Protein AF-A0A5C6SA38-F1 (afdb_monomer)

Sequence (65 aa):
MPVPATEARNLGWATVRVAGQTSAQGPVLRRFRDGRVTIDTGDRQITGHPIGGSAPRGWWAGLMN

Organism: NCBI:txid2599412

Radius of gyration: 13.93 Å; Cα contacts (8 Å, |Δi|>4): 101; chains: 1; bounding box: 54×21×28 Å

Secondary structure (DSSP, 8-state):
-PPP--------EEEEEEETTEEEEEEEEEE-TTS-EEEE-SS-EEEEPBSS----TTSGGGS--

Mean predicted aligned error: 11.29 Å

Structure (mmCIF, N/CA/C/O backbone):
data_AF-A0A5C6SA38-F1
#
_entry.id   AF-A0A5C6SA38-F1
#
loop_
_atom_site.group_PDB
_atom_site.id
_atom_site.type_symbol
_atom_site.label_atom_id
_atom_site.label_alt_id
_atom_site.label_comp_id
_atom_site.label_asym_id
_atom_site.label_entity_id
_atom_site.label_seq_id
_atom_site.pdbx_PDB_ins_code
_atom_site.Cartn_x
_atom_site.Cartn_y
_atom_site.Cartn_z
_atom_site.occupancy
_atom_site.B_iso_or_equiv
_atom_site.auth_seq_id
_atom_site.auth_comp_id
_atom_site.auth_asym_id
_atom_site.auth_atom_id
_atom_site.pdbx_PDB_model_num
ATOM 1 N N . MET A 1 1 ? -23.298 -5.766 -6.684 1.00 42.53 1 MET A N 1
ATOM 2 C CA . MET A 1 1 ? -22.081 -6.554 -6.968 1.00 42.53 1 MET A CA 1
ATOM 3 C C . MET A 1 1 ? -20.886 -5.694 -6.593 1.00 42.53 1 MET A C 1
ATOM 5 O O . MET A 1 1 ? -20.874 -4.552 -7.042 1.00 42.53 1 MET A O 1
ATOM 9 N N . PRO A 1 2 ? -19.948 -6.146 -5.744 1.00 49.34 2 PRO A N 1
ATOM 10 C CA . PRO A 1 2 ? -18.689 -5.429 -5.594 1.00 49.34 2 PRO A CA 1
ATOM 11 C C . PRO A 1 2 ? -17.999 -5.463 -6.958 1.00 49.34 2 PRO A C 1
ATOM 13 O O . PRO A 1 2 ? -17.925 -6.520 -7.585 1.00 49.34 2 PRO A O 1
ATOM 16 N N . 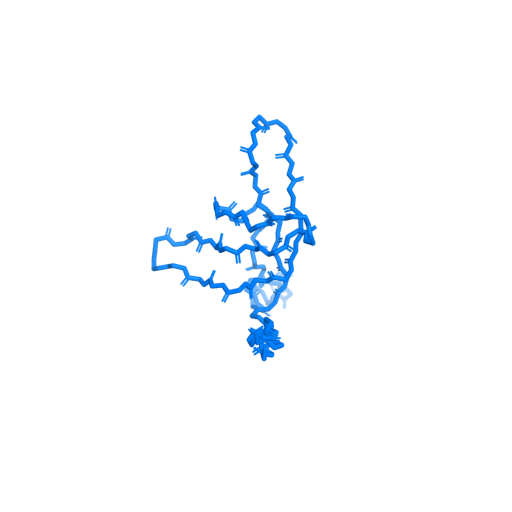VAL A 1 3 ? -17.594 -4.301 -7.466 1.00 57.03 3 VAL A N 1
ATOM 17 C CA . VAL A 1 3 ? -16.798 -4.234 -8.693 1.00 57.03 3 VAL A CA 1
ATOM 18 C C . VAL A 1 3 ? -15.608 -5.186 -8.529 1.00 57.03 3 VAL A C 1
ATOM 20 O O . VAL A 1 3 ? -14.992 -5.172 -7.457 1.00 57.03 3 VAL A O 1
ATOM 23 N N . PRO A 1 4 ? -15.283 -6.041 -9.521 1.00 50.69 4 PRO A N 1
ATOM 24 C CA . PRO A 1 4 ? -14.000 -6.725 -9.482 1.00 50.69 4 PRO A CA 1
ATOM 25 C C . PRO A 1 4 ? -12.958 -5.623 -9.318 1.00 50.69 4 PRO A C 1
ATOM 27 O O . PRO A 1 4 ? -13.096 -4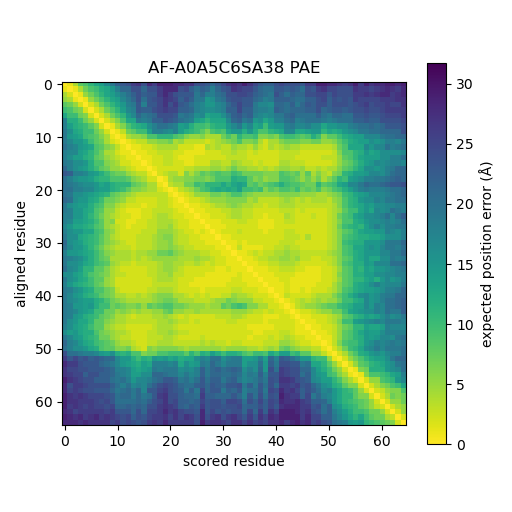.562 -9.933 1.00 50.69 4 PRO A O 1
ATOM 30 N N . ALA A 1 5 ? -11.974 -5.818 -8.443 1.00 55.47 5 ALA A N 1
ATOM 31 C CA . ALA A 1 5 ? -10.809 -4.954 -8.392 1.00 55.47 5 ALA A CA 1
ATOM 32 C C . ALA A 1 5 ? -10.095 -5.109 -9.741 1.00 55.47 5 ALA A C 1
ATOM 34 O O . ALA A 1 5 ? -9.166 -5.900 -9.870 1.00 55.47 5 ALA A O 1
ATOM 35 N N . THR A 1 6 ? -10.627 -4.435 -10.768 1.00 46.41 6 THR A N 1
ATOM 36 C CA . THR A 1 6 ? -10.053 -4.235 -12.087 1.00 46.41 6 THR A CA 1
ATOM 37 C C . THR A 1 6 ? -8.619 -3.907 -11.816 1.00 46.41 6 THR A C 1
ATOM 39 O O . THR A 1 6 ? -8.374 -2.847 -11.242 1.00 46.41 6 THR A O 1
ATOM 42 N N . GLU A 1 7 ? -7.744 -4.862 -12.133 1.00 51.00 7 GLU A N 1
ATOM 43 C CA . GLU A 1 7 ? -6.317 -4.694 -12.346 1.00 51.00 7 GLU A CA 1
ATOM 44 C C . GLU A 1 7 ? -5.829 -3.375 -11.760 1.00 51.00 7 GLU A C 1
ATOM 46 O O . GLU A 1 7 ? -5.601 -2.407 -12.492 1.00 51.00 7 GLU A O 1
ATOM 51 N N . ALA A 1 8 ? -5.781 -3.274 -10.426 1.00 51.94 8 ALA A N 1
ATOM 52 C CA . ALA A 1 8 ? -5.175 -2.121 -9.791 1.00 51.94 8 ALA A CA 1
ATOM 53 C C . ALA A 1 8 ? -3.729 -2.209 -10.248 1.00 51.94 8 ALA A C 1
ATOM 55 O O . ALA A 1 8 ? -3.006 -3.058 -9.731 1.00 51.94 8 ALA A O 1
ATOM 56 N N . ARG A 1 9 ? -3.413 -1.491 -11.343 1.00 55.84 9 ARG A N 1
ATOM 57 C CA . ARG A 1 9 ? -2.243 -1.697 -12.207 1.00 55.84 9 ARG A CA 1
ATOM 58 C C . ARG A 1 9 ? -1.108 -2.088 -11.302 1.00 55.84 9 ARG A C 1
ATOM 60 O O . ARG A 1 9 ? -0.706 -1.232 -10.534 1.00 55.84 9 ARG A O 1
ATOM 67 N N . ASN A 1 10 ? -0.701 -3.356 -11.284 1.00 60.12 10 ASN A N 1
ATOM 68 C CA . ASN A 1 10 ? 0.176 -3.834 -10.222 1.00 60.12 10 ASN A CA 1
ATOM 69 C C . ASN A 1 10 ? 1.471 -3.012 -10.301 1.00 60.12 10 ASN A C 1
ATOM 71 O O . ASN A 1 10 ? 2.305 -3.245 -11.176 1.00 60.12 10 ASN A O 1
ATOM 75 N N . LEU A 1 11 ? 1.609 -1.986 -9.447 1.00 71.75 11 LEU A N 1
ATOM 76 C CA . LEU A 1 11 ? 2.680 -0.984 -9.543 1.00 71.75 11 LEU A CA 1
ATOM 77 C C . LEU A 1 11 ? 3.994 -1.540 -8.963 1.00 71.75 11 LEU A C 1
ATOM 79 O O . LEU A 1 11 ? 4.906 -0.775 -8.617 1.00 71.75 11 LEU A O 1
ATOM 83 N N . GLY A 1 12 ? 4.073 -2.865 -8.830 1.00 79.81 12 GLY A N 1
ATOM 84 C CA . GLY A 1 12 ? 5.084 -3.618 -8.115 1.00 79.81 12 GLY A CA 1
ATOM 85 C C . GLY A 1 12 ? 4.609 -4.053 -6.731 1.00 79.81 12 GLY A C 1
ATOM 86 O O . GLY A 1 12 ? 3.500 -3.761 -6.291 1.00 79.81 12 GLY A O 1
ATOM 87 N N . TRP A 1 13 ? 5.501 -4.738 -6.031 1.00 80.81 13 TRP A N 1
ATOM 88 C CA . TRP A 1 13 ? 5.320 -5.133 -4.642 1.00 80.81 13 TRP A CA 1
ATOM 89 C C . TRP A 1 13 ? 6.054 -4.159 -3.732 1.00 80.81 13 TRP A C 1
ATOM 91 O O . TRP A 1 13 ? 7.134 -3.674 -4.080 1.00 80.81 13 TRP A O 1
ATOM 101 N N . ALA A 1 14 ? 5.481 -3.882 -2.567 1.00 84.81 14 ALA A N 1
ATOM 102 C CA . ALA A 1 14 ? 6.160 -3.122 -1.533 1.00 84.81 14 ALA A CA 1
ATOM 103 C C . ALA A 1 14 ? 5.900 -3.727 -0.160 1.00 84.81 14 ALA A C 1
ATOM 105 O O . ALA A 1 14 ? 4.840 -4.299 0.100 1.00 84.81 14 ALA A O 1
ATOM 106 N N . THR A 1 15 ? 6.874 -3.543 0.721 1.00 86.81 15 THR A N 1
ATOM 107 C CA . THR A 1 15 ? 6.756 -3.850 2.141 1.00 86.81 15 THR A CA 1
ATOM 108 C C . THR A 1 15 ? 6.631 -2.535 2.884 1.00 86.81 15 THR A C 1
ATOM 110 O O . THR A 1 15 ? 7.490 -1.675 2.747 1.00 86.81 15 THR A O 1
ATOM 113 N N . VAL A 1 16 ? 5.568 -2.345 3.651 1.00 85.19 16 VAL A N 1
ATOM 114 C CA . VAL A 1 16 ? 5.282 -1.125 4.409 1.00 85.19 16 VAL A CA 1
ATOM 115 C C . VAL A 1 16 ? 5.375 -1.429 5.901 1.00 85.19 16 VAL A C 1
ATOM 117 O O . VAL A 1 16 ? 4.870 -2.448 6.370 1.00 85.19 16 VAL A O 1
ATOM 120 N N . ARG A 1 17 ? 6.004 -0.538 6.676 1.00 83.56 17 ARG A N 1
ATOM 121 C CA . ARG A 1 17 ? 5.997 -0.631 8.145 1.00 83.56 17 ARG A CA 1
ATOM 122 C C . ARG A 1 17 ? 4.661 -0.134 8.692 1.00 83.56 17 ARG A C 1
ATOM 124 O O . ARG A 1 17 ? 4.256 0.981 8.375 1.00 83.56 17 ARG A O 1
ATOM 131 N N . VAL A 1 18 ? 4.003 -0.948 9.517 1.00 76.25 18 VAL A N 1
ATOM 132 C CA . VAL A 1 18 ? 2.648 -0.671 10.032 1.00 76.25 18 VAL A CA 1
ATOM 133 C C . VAL A 1 18 ? 2.686 -0.177 11.477 1.00 76.25 18 VAL A C 1
ATOM 135 O O . VAL A 1 18 ? 2.022 0.799 11.804 1.00 76.25 18 VAL A O 1
ATOM 138 N N . ALA A 1 19 ? 3.479 -0.824 12.337 1.00 72.50 19 ALA A N 1
ATOM 139 C CA . ALA A 1 19 ? 3.664 -0.430 13.735 1.00 72.50 19 ALA A CA 1
ATOM 140 C C . ALA A 1 19 ? 4.926 -1.081 14.322 1.00 72.50 19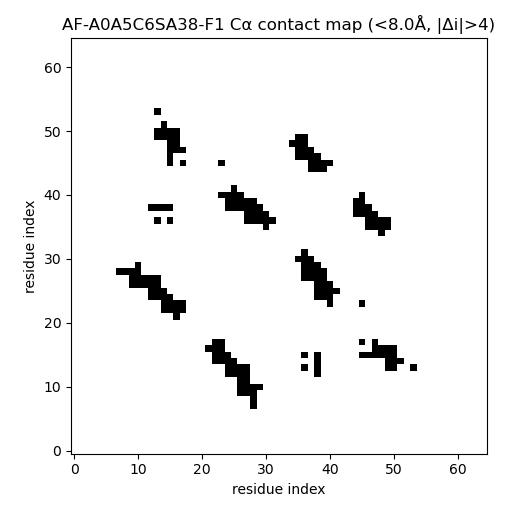 ALA A C 1
ATOM 142 O O . ALA A 1 19 ? 5.072 -2.303 14.266 1.00 72.50 19 ALA A O 1
ATOM 143 N N . GLY A 1 20 ? 5.829 -0.283 14.903 1.00 72.81 20 GLY A N 1
ATOM 144 C CA . GLY A 1 20 ? 7.060 -0.782 15.528 1.00 72.81 20 GLY A CA 1
ATOM 145 C C . GLY A 1 20 ? 7.897 -1.652 14.580 1.00 72.81 20 GLY A C 1
ATOM 146 O O . GLY A 1 20 ? 8.347 -1.181 13.534 1.00 72.81 20 GLY A O 1
ATOM 147 N N . GLN A 1 21 ? 8.080 -2.928 14.940 1.00 71.81 21 GLN A N 1
ATOM 148 C CA . GLN A 1 21 ? 8.792 -3.936 14.136 1.00 71.81 21 GLN A CA 1
ATOM 149 C C . GLN A 1 21 ? 7.895 -4.680 13.130 1.00 71.81 21 GLN A C 1
ATOM 151 O O . GLN A 1 21 ? 8.391 -5.482 12.342 1.00 71.81 21 GLN A O 1
ATOM 156 N N . THR A 1 22 ? 6.587 -4.410 13.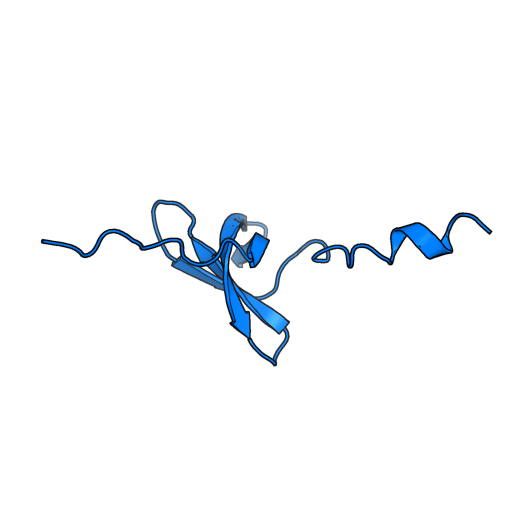118 1.00 78.56 22 THR A N 1
ATOM 157 C CA . THR A 1 22 ? 5.641 -5.088 12.227 1.00 78.56 22 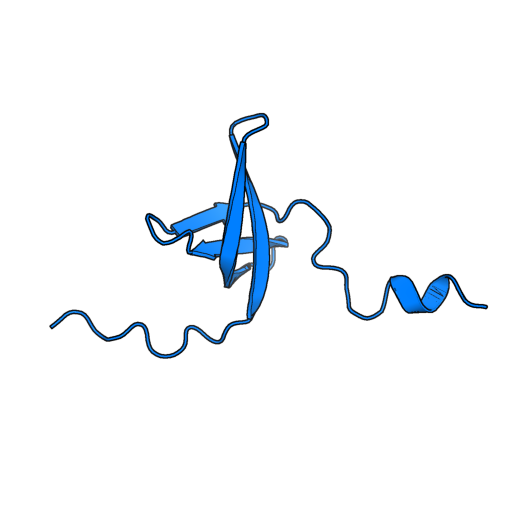THR A CA 1
ATOM 158 C C . THR A 1 22 ? 5.650 -4.449 10.847 1.00 78.56 22 THR A C 1
ATOM 160 O O . THR A 1 22 ? 5.472 -3.233 10.689 1.00 78.56 22 THR A O 1
ATOM 163 N N . SER A 1 23 ? 5.808 -5.295 9.836 1.00 85.50 23 SER A N 1
ATOM 164 C CA . SER A 1 23 ? 5.719 -4.923 8.432 1.00 85.50 23 SER A CA 1
ATOM 165 C C . SER A 1 23 ? 4.650 -5.742 7.731 1.00 85.50 23 SER A C 1
ATOM 167 O O . SER A 1 23 ? 4.336 -6.853 8.149 1.00 85.50 23 SER A O 1
ATOM 169 N N . ALA A 1 24 ? 4.076 -5.166 6.687 1.00 86.06 24 ALA A N 1
ATOM 170 C CA . ALA A 1 24 ? 3.130 -5.832 5.819 1.00 86.06 24 ALA A CA 1
ATOM 171 C C . ALA A 1 24 ? 3.617 -5.713 4.381 1.00 86.06 24 ALA A C 1
ATOM 173 O O . ALA A 1 24 ? 4.156 -4.677 3.998 1.00 86.06 24 ALA A O 1
ATOM 174 N N . GLN A 1 25 ? 3.429 -6.763 3.592 1.00 86.56 25 GLN A N 1
ATOM 175 C CA . GLN A 1 25 ? 3.827 -6.806 2.193 1.00 86.56 25 GLN A CA 1
ATOM 176 C C . GLN A 1 25 ? 2.600 -7.028 1.321 1.00 86.56 25 GLN A C 1
ATOM 178 O O . GLN A 1 25 ? 1.707 -7.790 1.685 1.00 86.56 25 GLN A O 1
ATOM 183 N N . GLY A 1 26 ? 2.572 -6.365 0.170 1.00 86.06 26 GLY A N 1
ATOM 184 C CA . GLY A 1 26 ? 1.457 -6.488 -0.752 1.00 86.06 26 GLY A CA 1
ATOM 185 C C . GLY A 1 26 ? 1.698 -5.821 -2.101 1.00 86.06 26 GLY A C 1
ATOM 186 O O . GLY A 1 26 ? 2.673 -5.070 -2.257 1.00 86.06 26 GLY A O 1
ATOM 187 N N . PRO A 1 27 ? 0.823 -6.079 -3.088 1.00 87.81 27 PRO A N 1
ATOM 188 C CA . PRO A 1 27 ? 0.803 -5.322 -4.329 1.00 87.81 27 PRO A CA 1
ATOM 189 C C . PRO A 1 27 ? 0.528 -3.843 -4.046 1.00 87.81 27 PRO A C 1
ATOM 191 O O . PRO A 1 27 ? -0.347 -3.487 -3.253 1.00 87.81 27 PRO A O 1
ATOM 194 N N . VAL A 1 28 ? 1.284 -2.973 -4.713 1.00 87.50 28 VAL A N 1
ATOM 195 C CA . VAL A 1 28 ? 1.118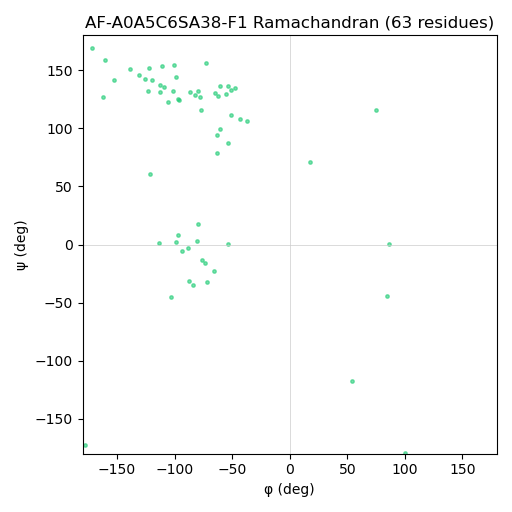 -1.523 -4.616 1.00 87.50 28 VAL A CA 1
ATOM 196 C C . VAL A 1 28 ? -0.082 -1.103 -5.450 1.00 87.50 28 VAL A C 1
ATOM 198 O O . VAL A 1 28 ? -0.061 -1.186 -6.678 1.00 87.50 28 VAL A O 1
ATOM 201 N N . LEU A 1 29 ? -1.091 -0.572 -4.768 1.00 87.75 29 LEU A N 1
ATOM 202 C CA . LEU A 1 29 ? -2.286 0.001 -5.380 1.00 87.75 29 LEU A CA 1
ATOM 203 C C . LEU A 1 29 ? -2.057 1.456 -5.803 1.00 87.75 29 LEU A C 1
ATOM 205 O O . LEU A 1 29 ? -2.596 1.916 -6.808 1.00 87.75 29 LEU A O 1
ATOM 209 N N . ARG A 1 30 ? -1.261 2.207 -5.025 1.00 85.69 30 ARG A N 1
ATOM 210 C CA . ARG A 1 30 ? -1.028 3.640 -5.254 1.00 85.69 30 ARG A CA 1
ATOM 211 C C . ARG A 1 30 ? 0.328 4.094 -4.728 1.00 85.69 30 ARG A C 1
ATOM 213 O O . ARG A 1 30 ? 0.739 3.696 -3.644 1.00 85.69 30 ARG A O 1
ATOM 220 N N . ARG A 1 31 ? 0.985 4.992 -5.469 1.00 86.56 31 ARG A N 1
ATOM 221 C CA . ARG A 1 31 ? 2.170 5.741 -5.021 1.00 86.56 31 ARG A CA 1
ATOM 222 C C . ARG A 1 31 ? 1.797 7.206 -4.803 1.00 86.56 31 ARG A C 1
ATOM 224 O O . ARG A 1 31 ? 1.096 7.795 -5.628 1.00 86.56 31 ARG A O 1
ATOM 231 N N . PHE A 1 32 ? 2.257 7.784 -3.704 1.00 87.06 32 PHE A N 1
ATOM 232 C CA . PHE A 1 32 ? 2.074 9.195 -3.383 1.00 87.06 32 PHE A CA 1
ATOM 233 C C . PHE A 1 32 ? 3.346 9.981 -3.708 1.00 87.06 32 PHE A C 1
ATOM 235 O O . PHE A 1 32 ? 4.449 9.437 -3.715 1.00 87.06 32 PHE A O 1
ATOM 242 N N . ARG A 1 33 ? 3.195 11.283 -3.983 1.00 85.38 33 ARG A N 1
ATOM 243 C CA . ARG A 1 33 ? 4.332 12.168 -4.302 1.00 85.38 33 ARG A CA 1
ATOM 244 C C . ARG A 1 33 ? 5.288 12.357 -3.121 1.00 85.38 33 ARG A C 1
ATOM 246 O O . ARG A 1 33 ? 6.447 12.673 -3.337 1.00 85.38 33 ARG A O 1
ATOM 253 N N . ASP A 1 34 ? 4.804 12.136 -1.901 1.00 83.81 34 ASP A N 1
ATOM 254 C CA . ASP A 1 34 ? 5.583 12.177 -0.658 1.00 83.81 34 ASP A CA 1
ATOM 255 C C . ASP A 1 34 ? 6.379 10.881 -0.391 1.00 83.81 34 ASP A C 1
ATOM 257 O O . ASP A 1 34 ? 7.021 10.746 0.648 1.00 83.81 34 ASP A O 1
ATOM 261 N N . GLY A 1 35 ? 6.340 9.916 -1.317 1.00 84.62 35 GLY A N 1
ATOM 262 C CA . GLY A 1 35 ? 7.066 8.651 -1.209 1.00 84.62 35 GLY A CA 1
ATOM 263 C C . GLY A 1 35 ? 6.330 7.554 -0.439 1.00 84.62 35 GLY A C 1
ATOM 264 O O . GLY A 1 35 ? 6.855 6.443 -0.331 1.00 84.62 35 GLY A O 1
ATOM 265 N N . ARG A 1 36 ? 5.114 7.808 0.061 1.00 88.44 36 ARG A N 1
ATOM 266 C CA . ARG A 1 36 ? 4.262 6.749 0.616 1.00 88.44 36 ARG A CA 1
ATOM 267 C C . ARG A 1 36 ? 3.693 5.867 -0.487 1.00 88.44 36 ARG A C 1
ATOM 269 O O . ARG A 1 36 ? 3.515 6.287 -1.635 1.00 88.44 36 ARG A O 1
ATOM 276 N N . VAL A 1 37 ? 3.341 4.645 -0.119 1.00 88.69 37 VAL A N 1
ATOM 277 C CA . VAL A 1 37 ? 2.608 3.714 -0.973 1.00 88.69 37 VAL A CA 1
ATOM 278 C C . VAL A 1 37 ? 1.429 3.125 -0.213 1.00 88.69 37 VAL A C 1
ATOM 280 O O . VAL A 1 37 ? 1.513 2.914 0.997 1.00 88.69 37 VAL A O 1
ATOM 283 N N . THR A 1 38 ? 0.336 2.868 -0.925 1.00 89.56 38 THR A N 1
ATOM 284 C CA . THR A 1 38 ? -0.756 2.021 -0.440 1.00 89.56 38 THR A CA 1
ATOM 285 C C . THR A 1 38 ? -0.557 0.623 -0.998 1.00 89.56 38 THR A C 1
ATOM 287 O O . THR A 1 38 ? -0.455 0.465 -2.217 1.00 89.56 38 THR A O 1
ATOM 290 N N . ILE A 1 39 ? -0.515 -0.367 -0.113 1.00 88.56 39 ILE A N 1
ATOM 291 C CA . ILE A 1 39 ? -0.484 -1.787 -0.456 1.00 88.56 39 ILE A CA 1
ATOM 292 C C . ILE A 1 39 ? -1.792 -2.462 -0.057 1.00 88.56 39 ILE A C 1
ATOM 294 O O . ILE A 1 39 ? -2.452 -2.022 0.887 1.00 88.56 39 ILE A O 1
ATOM 298 N N . ASP A 1 40 ? -2.132 -3.538 -0.754 1.00 88.00 40 ASP A N 1
ATOM 299 C CA . ASP A 1 40 ? -3.180 -4.468 -0.336 1.00 88.00 40 ASP A CA 1
ATOM 300 C C . ASP A 1 40 ? -2.562 -5.663 0.396 1.00 88.00 40 ASP A C 1
ATOM 302 O O . ASP A 1 40 ? -1.689 -6.324 -0.156 1.00 88.00 40 ASP A O 1
ATOM 306 N N . THR A 1 41 ? -2.980 -5.952 1.627 1.00 82.50 41 THR A N 1
ATOM 307 C CA . THR A 1 41 ? -2.496 -7.126 2.375 1.00 82.50 41 THR A CA 1
ATOM 308 C C . THR A 1 41 ? -3.444 -8.320 2.285 1.00 82.50 41 THR A C 1
ATOM 310 O O . THR A 1 41 ? -3.265 -9.277 3.031 1.00 82.50 41 THR A O 1
ATOM 313 N N . GLY A 1 42 ? -4.478 -8.257 1.442 1.00 81.56 42 GLY A N 1
ATOM 314 C CA . GLY A 1 42 ? -5.546 -9.258 1.362 1.00 81.56 42 GLY A CA 1
ATOM 315 C C . GLY A 1 42 ? -6.653 -9.020 2.391 1.00 81.56 42 GLY A C 1
ATOM 316 O O . GLY A 1 42 ? -7.827 -9.038 2.038 1.00 81.56 42 GLY A O 1
ATOM 317 N N . ASP A 1 43 ? -6.289 -8.722 3.641 1.00 79.06 43 ASP A N 1
ATOM 318 C CA . ASP A 1 43 ? -7.254 -8.380 4.699 1.00 79.06 43 ASP A CA 1
ATOM 319 C C . ASP A 1 43 ? -7.604 -6.887 4.749 1.00 79.06 43 ASP A C 1
ATOM 321 O O . ASP A 1 43 ? -8.703 -6.504 5.156 1.00 79.06 43 ASP A O 1
ATOM 325 N N . ARG A 1 44 ? -6.656 -6.010 4.392 1.00 83.75 44 ARG A N 1
ATOM 326 C CA . ARG A 1 44 ? -6.838 -4.554 4.449 1.00 83.75 44 ARG A CA 1
ATOM 327 C C . ARG A 1 44 ? -5.844 -3.806 3.570 1.00 83.75 44 ARG A C 1
ATOM 329 O O . ARG A 1 44 ? -4.743 -4.272 3.294 1.00 83.75 44 ARG A O 1
ATOM 336 N N . GLN A 1 45 ? -6.203 -2.574 3.224 1.00 89.94 45 GLN A N 1
ATOM 337 C CA . GLN A 1 45 ? -5.283 -1.643 2.579 1.00 89.94 45 GLN A CA 1
ATOM 338 C C . GLN A 1 45 ? -4.469 -0.888 3.626 1.00 89.94 45 GLN A C 1
ATOM 340 O O . GLN A 1 45 ? -5.019 -0.334 4.581 1.00 89.94 45 GLN A O 1
ATOM 345 N N . ILE A 1 46 ? -3.154 -0.843 3.438 1.00 86.94 46 ILE A N 1
ATOM 346 C CA . ILE A 1 46 ? -2.230 -0.180 4.360 1.00 86.94 46 ILE A CA 1
ATOM 347 C C . ILE A 1 46 ? -1.431 0.867 3.603 1.00 86.94 46 ILE A C 1
ATOM 349 O O . ILE A 1 46 ? -0.872 0.587 2.547 1.00 86.94 46 ILE A O 1
ATOM 353 N N . THR A 1 47 ? -1.354 2.076 4.161 1.00 89.12 47 THR A N 1
ATOM 354 C CA . THR A 1 47 ? -0.563 3.174 3.599 1.00 89.12 47 THR A CA 1
ATOM 355 C C . THR A 1 47 ? 0.609 3.508 4.504 1.00 89.12 47 THR A C 1
ATOM 357 O O . THR A 1 47 ? 0.431 3.717 5.701 1.00 89.12 47 THR A O 1
ATOM 360 N N . GLY A 1 48 ? 1.801 3.619 3.926 1.00 87.12 48 GLY A N 1
ATOM 361 C CA . GLY A 1 48 ? 2.988 4.033 4.664 1.00 87.12 48 GLY A CA 1
ATOM 362 C C . GLY A 1 48 ? 4.221 4.128 3.779 1.00 87.12 48 GLY A C 1
ATOM 363 O O . GLY A 1 48 ? 4.135 4.038 2.554 1.00 87.12 48 GLY A O 1
ATOM 364 N N . HIS A 1 49 ? 5.376 4.340 4.403 1.00 87.19 49 HIS A N 1
ATOM 365 C CA . HIS A 1 49 ? 6.641 4.364 3.679 1.00 87.19 49 HIS A CA 1
ATOM 366 C C . HIS A 1 49 ? 7.120 2.932 3.414 1.00 87.19 49 HIS A C 1
ATOM 368 O O . HIS A 1 49 ? 7.124 2.113 4.343 1.00 87.19 49 HIS A O 1
ATOM 374 N N . PRO A 1 50 ? 7.525 2.618 2.171 1.00 83.62 50 PRO A N 1
ATOM 375 C CA . PRO A 1 50 ? 8.096 1.321 1.865 1.00 83.62 50 PRO A CA 1
ATOM 376 C C . PRO A 1 50 ? 9.432 1.148 2.605 1.00 83.62 50 PRO A C 1
ATOM 378 O O . PRO A 1 50 ? 10.288 2.033 2.573 1.00 83.62 50 PRO A O 1
ATOM 381 N N . ILE A 1 51 ? 9.593 0.022 3.295 1.00 79.69 51 ILE A N 1
ATOM 382 C CA . ILE A 1 51 ? 10.818 -0.375 3.989 1.00 79.69 51 ILE A CA 1
ATOM 383 C C . ILE A 1 51 ? 11.572 -1.402 3.147 1.00 79.69 51 ILE A C 1
ATOM 385 O O . ILE A 1 51 ? 10.991 -2.355 2.636 1.00 79.69 51 ILE A O 1
ATOM 389 N N . GLY A 1 52 ? 12.875 -1.181 2.982 1.00 67.25 52 GLY A N 1
ATOM 390 C CA . GLY A 1 52 ? 13.589 -1.715 1.829 1.00 67.25 52 GLY A CA 1
ATOM 391 C C . GLY A 1 52 ? 13.205 -0.868 0.626 1.00 67.25 52 GLY A C 1
ATOM 392 O O . GLY A 1 52 ? 12.029 -0.766 0.275 1.00 67.25 52 GLY A O 1
ATOM 393 N N . GLY A 1 53 ? 14.182 -0.167 0.050 1.00 52.56 53 GLY A N 1
ATOM 394 C CA . GLY A 1 53 ? 13.922 0.656 -1.121 1.00 52.56 53 GLY A CA 1
ATOM 395 C C . GLY A 1 53 ? 13.117 -0.167 -2.119 1.00 52.56 53 GLY A C 1
ATOM 396 O O . GLY A 1 53 ? 13.438 -1.334 -2.349 1.00 52.56 53 GLY A O 1
ATOM 397 N N . SER A 1 54 ? 12.065 0.423 -2.695 1.00 52.91 54 SER A N 1
ATOM 398 C CA . SER A 1 54 ? 11.602 0.013 -4.021 1.00 52.91 54 SER A CA 1
ATOM 399 C C . SER A 1 54 ? 12.851 0.121 -4.869 1.00 52.91 54 SER A C 1
ATOM 401 O O . SER A 1 54 ? 13.109 1.229 -5.331 1.00 52.91 54 SER A O 1
ATOM 403 N N . ALA A 1 55 ? 13.675 -0.935 -4.929 1.00 45.88 55 ALA A N 1
ATOM 404 C CA . ALA A 1 55 ? 14.999 -0.864 -5.509 1.00 45.88 55 ALA A CA 1
ATOM 405 C C . ALA A 1 55 ? 14.754 -0.235 -6.870 1.00 45.88 55 ALA A C 1
ATOM 407 O O . ALA A 1 55 ? 14.019 -0.828 -7.674 1.00 45.88 55 ALA A O 1
ATOM 408 N N . PRO A 1 56 ? 15.211 1.012 -7.105 1.00 49.91 56 PRO A N 1
ATOM 409 C CA . PRO A 1 56 ? 15.128 1.524 -8.444 1.00 49.91 56 PRO A CA 1
ATOM 410 C C . PRO A 1 56 ? 15.870 0.464 -9.239 1.00 49.91 56 PRO A C 1
ATOM 412 O O . PRO A 1 56 ? 16.963 0.053 -8.838 1.00 49.91 56 PRO A O 1
ATOM 415 N N . ARG A 1 57 ? 15.273 -0.031 -10.323 1.00 52.31 57 ARG A N 1
ATOM 416 C CA . ARG A 1 57 ? 15.912 -1.018 -11.202 1.00 52.31 57 ARG A CA 1
ATOM 417 C C . ARG A 1 57 ? 17.310 -0.571 -11.701 1.00 52.31 57 ARG A C 1
ATOM 419 O O . ARG A 1 57 ? 17.936 -1.325 -12.424 1.00 52.31 57 ARG A O 1
ATOM 426 N N . GLY A 1 58 ? 17.806 0.609 -11.305 1.00 48.50 58 GLY A N 1
ATOM 427 C CA . GLY A 1 58 ? 19.149 1.126 -11.550 1.00 48.50 58 GLY A CA 1
ATOM 428 C C . GLY A 1 58 ? 20.093 1.315 -10.345 1.00 48.50 58 GLY A C 1
ATOM 429 O O . GLY A 1 58 ? 21.208 1.749 -10.596 1.00 48.50 58 GLY A O 1
ATOM 430 N N . TRP A 1 59 ? 19.759 1.010 -9.075 1.00 50.06 59 TRP A N 1
ATOM 431 C CA . TRP A 1 59 ? 20.770 1.147 -7.988 1.00 50.06 59 TRP A CA 1
ATOM 432 C C . TRP A 1 59 ? 21.858 0.060 -8.052 1.00 50.06 59 TRP A C 1
ATOM 434 O O . TRP A 1 59 ? 23.020 0.321 -7.763 1.00 50.06 59 TRP A O 1
ATOM 444 N N . TRP A 1 60 ? 21.513 -1.149 -8.508 1.00 54.66 60 TRP A N 1
ATOM 445 C CA . TRP A 1 60 ? 22.485 -2.237 -8.687 1.00 54.66 60 TRP A CA 1
ATOM 446 C C . TRP A 1 60 ? 23.414 -2.049 -9.897 1.00 54.66 60 TRP A C 1
ATOM 448 O O . TRP A 1 60 ? 24.452 -2.695 -9.960 1.00 54.66 60 TRP A O 1
ATOM 458 N N . ALA A 1 61 ? 23.085 -1.149 -10.832 1.00 54.38 61 ALA A N 1
ATOM 459 C CA . ALA A 1 61 ? 23.898 -0.909 -12.027 1.00 54.38 61 ALA A CA 1
ATOM 460 C C . ALA A 1 61 ? 25.173 -0.086 -11.751 1.00 54.38 61 ALA A C 1
ATOM 462 O O . ALA A 1 61 ? 26.050 -0.031 -12.602 1.00 54.38 61 ALA A O 1
ATOM 463 N N . GLY A 1 62 ? 25.289 0.549 -10.578 1.00 52.22 62 GLY A N 1
ATOM 464 C CA . GLY A 1 62 ? 26.446 1.377 -10.215 1.00 52.22 62 GLY A CA 1
ATOM 465 C C . GLY A 1 62 ? 27.550 0.658 -9.435 1.00 52.22 62 GLY A C 1
ATOM 466 O O . GLY A 1 62 ? 28.575 1.271 -9.167 1.00 52.22 62 GLY A O 1
ATOM 467 N N . LEU A 1 63 ? 27.357 -0.610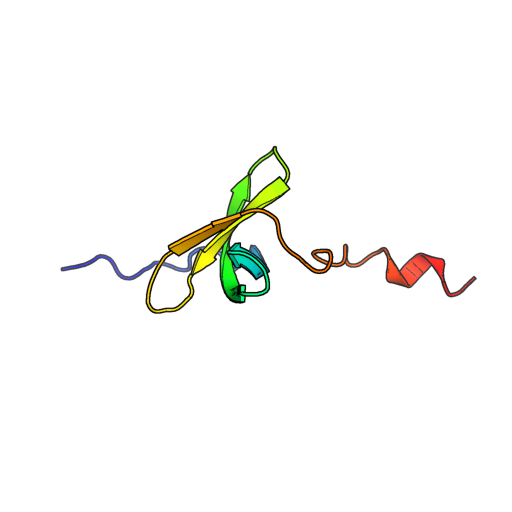 -9.045 1.00 55.47 63 LEU A N 1
ATOM 468 C CA . LEU A 1 63 ? 28.343 -1.370 -8.255 1.00 55.47 63 LEU A CA 1
ATOM 469 C C . LEU A 1 63 ? 29.214 -2.316 -9.103 1.00 55.47 63 LEU A C 1
ATOM 471 O O . LEU A 1 63 ? 30.024 -3.060 -8.560 1.00 55.47 63 LEU A O 1
ATOM 475 N N . MET A 1 64 ? 29.021 -2.301 -10.424 1.00 50.69 64 MET A N 1
ATOM 476 C C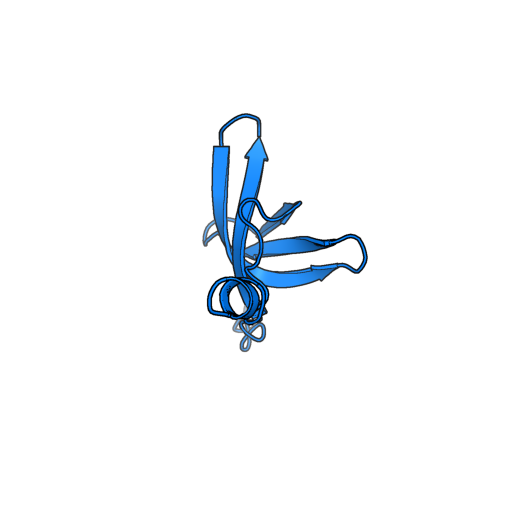A . M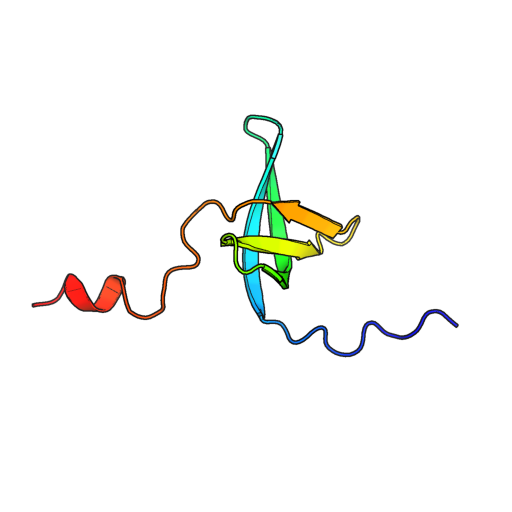ET A 1 64 ? 29.790 -3.057 -11.413 1.00 50.69 64 MET A CA 1
ATOM 477 C C . MET A 1 64 ? 30.437 -2.088 -12.415 1.00 50.69 64 MET A C 1
ATOM 479 O O . MET A 1 64 ? 30.108 -2.115 -13.598 1.00 50.69 64 MET A O 1
ATOM 483 N N . ASN A 1 65 ? 31.304 -1.189 -11.946 1.00 45.69 65 ASN A N 1
ATOM 484 C CA . ASN A 1 65 ? 32.275 -0.507 -12.804 1.00 45.69 65 ASN A CA 1
ATOM 485 C C . ASN A 1 65 ? 33.572 -0.256 -12.044 1.00 45.69 65 ASN A C 1
ATOM 487 O O . ASN A 1 65 ? 33.486 0.349 -10.953 1.00 45.69 65 ASN A O 1
#

pLDDT: mean 72.18, std 16.08, range [42.53, 89.94]

Solvent-accessible surface area (backbone atoms only — not comparable to full-atom values): 4124 Å² total; per-residue (Å²): 130,83,74,74,82,68,74,55,62,73,74,45,72,44,34,27,56,76,55,94,90,43,67,49,60,22,48,22,64,44,78,47,96,87,61,31,34,32,24,42,58,87,86,52,78,48,74,29,51,54,56,67,73,77,69,57,96,60,66,76,66,71,80,75,124

Foldseek 3Di:
DPPPPPCLVQPDKFWFADDDPDIAIAGFSDADPVQWTWGDRVVDIDIHHGDDPPPPPCPVVPVPD

Nearest PDB structures (foldseek):
  3l1a-assembly2_B  TM=6.192E-01  e=6.683E-02  Mycobacterium tuberculosis H37Rv
  2cgh-assembly2_B  TM=6.372E-01  e=1.995E-01  Mycobacterium tuberculosis H37Rv
  4op0-assembly2_B  TM=6.101E-01  e=1.870E-01  Mycobacterium tuberculosis H37Rv
  3l2z-assembly1_A  TM=6.155E-01  e=2.268E-01  Mycobacterium tuberculosis H37Rv
  2hqe-assembly1_A  TM=6.642E-01  e=2.972E+00  Homo sapiens